Protein AF-A0A549T6X9-F1 (afdb_monomer_lite)

Sequence (68 aa):
MSPATTRKYRVCLHEWDVFETFVEAQSEEHAIKQAEALYNAQGTSAFDHFNGGDDGFTAELVDEEGGR

Foldseek 3Di:
DPPLDWFKKWKWADDVWIWIDIDTDSDPVRVVVVVVVCCVVPNSVRTDTDDDPDHDMDMDGCDVPDDD

Radius of gyration: 12.52 Å; chains: 1; bounding box: 28×25×34 Å

Secondary structure (DSSP, 8-state):
------EEEEEEEESSSEEEEEEEESSHHHHHHHHHHHHHHHGGGGSEEE--S--EEEEEE--SS---

Structure (mmCIF, N/CA/C/O backbone):
data_AF-A0A549T6X9-F1
#
_entry.id   AF-A0A549T6X9-F1
#
loop_
_atom_site.group_PDB
_atom_site.id
_atom_site.type_symbol
_atom_site.label_atom_id
_atom_site.label_alt_id
_atom_site.label_comp_id
_atom_site.label_asym_id
_atom_site.label_entity_id
_atom_site.label_seq_id
_atom_site.pdbx_PDB_ins_code
_atom_site.Cartn_x
_atom_site.Cartn_y
_atom_site.Cartn_z
_atom_site.occupancy
_atom_site.B_iso_or_equiv
_atom_site.auth_seq_id
_atom_site.auth_comp_id
_atom_site.auth_asym_id
_atom_site.auth_atom_id
_atom_site.pdbx_PDB_model_num
ATOM 1 N N . MET A 1 1 ? -13.885 -7.430 22.970 1.00 39.59 1 MET A N 1
ATOM 2 C CA . MET A 1 1 ? -13.083 -7.145 21.766 1.00 39.59 1 MET A CA 1
ATOM 3 C C . MET A 1 1 ? -14.033 -6.572 20.738 1.00 39.59 1 MET A C 1
ATOM 5 O O . MET A 1 1 ? -14.967 -7.268 20.364 1.00 39.59 1 MET A O 1
ATOM 9 N N . SER A 1 2 ? -13.882 -5.300 20.381 1.00 44.75 2 SER A N 1
ATOM 10 C CA . SER A 1 2 ? -14.647 -4.713 19.279 1.00 44.75 2 SER A CA 1
ATOM 11 C C . SER A 1 2 ? -14.121 -5.308 17.970 1.00 44.75 2 SER A C 1
ATOM 13 O O . SER A 1 2 ? -12.904 -5.487 17.873 1.00 44.75 2 SER A O 1
ATOM 15 N N . PRO A 1 3 ? -14.974 -5.648 16.987 1.00 54.00 3 PRO A N 1
ATOM 16 C CA . PRO A 1 3 ? -14.486 -5.978 15.656 1.00 54.00 3 PRO A CA 1
ATOM 17 C C . PRO A 1 3 ? -13.694 -4.765 15.183 1.00 54.00 3 PRO A C 1
ATOM 19 O O . PRO A 1 3 ? -14.199 -3.644 15.205 1.00 54.00 3 PRO A O 1
ATOM 22 N N . ALA A 1 4 ? -12.417 -4.963 14.887 1.00 61.66 4 ALA A N 1
ATOM 23 C CA . ALA A 1 4 ? -11.584 -3.878 14.420 1.00 61.66 4 ALA A CA 1
ATOM 24 C C . ALA A 1 4 ? -12.116 -3.463 13.047 1.00 61.66 4 ALA A C 1
ATOM 26 O O . ALA A 1 4 ? -11.988 -4.211 12.080 1.00 61.66 4 ALA A O 1
ATOM 27 N N . THR A 1 5 ? -12.808 -2.325 13.005 1.00 72.12 5 THR A N 1
ATOM 28 C CA . THR A 1 5 ? -13.413 -1.783 11.793 1.00 72.12 5 THR A CA 1
ATOM 29 C C . THR A 1 5 ? -12.303 -1.516 10.787 1.00 72.12 5 THR A C 1
ATOM 31 O O . THR A 1 5 ? -11.522 -0.581 10.960 1.00 72.12 5 THR A O 1
ATOM 34 N N . THR A 1 6 ? -12.201 -2.359 9.765 1.00 78.44 6 THR A N 1
ATOM 35 C CA . THR A 1 6 ? -11.334 -2.106 8.619 1.00 78.44 6 THR A CA 1
ATOM 36 C C . THR A 1 6 ? -11.925 -0.963 7.805 1.00 78.44 6 THR A C 1
ATOM 38 O O . THR A 1 6 ? -13.133 -0.910 7.576 1.00 78.44 6 THR A O 1
ATOM 41 N N . ARG A 1 7 ? -11.074 -0.019 7.413 1.00 83.12 7 ARG A N 1
ATOM 42 C CA . ARG A 1 7 ? -11.409 1.116 6.553 1.00 83.12 7 ARG A CA 1
ATOM 43 C C . ARG A 1 7 ? -10.533 1.064 5.310 1.00 83.12 7 ARG A C 1
ATOM 45 O O . ARG A 1 7 ? -9.430 0.515 5.359 1.00 83.12 7 ARG A O 1
ATOM 52 N N . LYS A 1 8 ? -11.024 1.621 4.206 1.00 84.00 8 LYS A N 1
ATOM 53 C CA . LYS A 1 8 ? -10.271 1.710 2.957 1.00 84.00 8 LYS A CA 1
ATOM 54 C C . LYS A 1 8 ? -9.374 2.946 2.996 1.00 84.00 8 LYS A C 1
ATOM 56 O O . LYS A 1 8 ? -9.843 4.060 3.218 1.00 84.00 8 LYS A O 1
ATOM 61 N N . TYR A 1 9 ? -8.087 2.736 2.780 1.00 84.12 9 TYR A N 1
ATOM 62 C CA . TYR A 1 9 ? -7.078 3.784 2.724 1.00 84.12 9 TYR A CA 1
ATOM 63 C C . TYR A 1 9 ? -6.504 3.844 1.317 1.00 84.12 9 TYR A C 1
ATOM 65 O O . TYR A 1 9 ? -6.191 2.804 0.733 1.00 84.12 9 TYR A O 1
ATOM 73 N N . ARG A 1 10 ? -6.357 5.058 0.788 1.00 84.62 10 ARG A N 1
ATOM 74 C CA . ARG A 1 10 ? -5.545 5.327 -0.398 1.00 84.62 10 ARG A CA 1
ATOM 75 C C . ARG A 1 10 ? -4.128 5.589 0.082 1.00 84.62 10 ARG A C 1
ATOM 77 O O . ARG A 1 10 ? -3.930 6.469 0.915 1.00 84.62 10 ARG A O 1
ATOM 84 N N . VAL A 1 11 ? -3.171 4.811 -0.405 1.00 83.19 11 VAL A N 1
ATOM 85 C CA . VAL A 1 11 ? -1.750 4.975 -0.098 1.00 83.19 11 VAL A CA 1
ATOM 86 C C . VAL A 1 11 ? -1.039 5.375 -1.377 1.00 83.19 11 VAL A C 1
ATOM 88 O O . VAL A 1 11 ? -1.042 4.617 -2.346 1.00 83.19 11 VAL A O 1
ATOM 91 N N . CYS A 1 12 ? -0.438 6.557 -1.360 1.00 80.31 12 CYS A N 1
ATOM 92 C CA . CYS A 1 12 ? 0.365 7.084 -2.449 1.00 80.31 12 CYS A CA 1
ATOM 93 C C . CYS A 1 12 ? 1.848 6.938 -2.093 1.00 80.31 12 CYS A C 1
ATOM 95 O O . CYS A 1 12 ? 2.297 7.419 -1.053 1.00 80.31 12 CYS A O 1
ATOM 97 N N . LEU A 1 13 ? 2.599 6.276 -2.964 1.00 76.25 13 LEU A N 1
ATOM 98 C CA . LEU A 1 13 ? 4.054 6.205 -3.008 1.00 76.25 13 LEU A CA 1
ATOM 99 C C . LEU A 1 13 ? 4.521 7.246 -4.024 1.00 76.25 13 LEU A C 1
ATOM 101 O O . LEU A 1 13 ? 4.287 7.069 -5.216 1.00 76.25 13 LEU A O 1
ATOM 105 N N . HIS A 1 14 ? 5.161 8.322 -3.579 1.00 67.56 14 HIS A N 1
ATOM 106 C CA . HIS A 1 14 ? 5.749 9.294 -4.491 1.00 67.56 14 HIS A CA 1
ATOM 107 C C . HIS A 1 14 ? 7.266 9.077 -4.536 1.00 67.56 14 HIS A C 1
ATOM 109 O O . HIS A 1 14 ? 7.981 9.328 -3.561 1.00 67.56 14 HIS A O 1
ATOM 115 N N . GLU A 1 15 ? 7.739 8.580 -5.676 1.00 69.88 15 GLU A N 1
ATOM 116 C CA . GLU A 1 15 ? 9.155 8.544 -6.040 1.00 69.88 15 GLU A CA 1
ATOM 117 C C . GLU A 1 15 ? 9.397 9.550 -7.182 1.00 69.88 15 GLU A C 1
ATOM 119 O O . GLU A 1 15 ? 8.964 10.690 -7.105 1.00 69.88 15 GLU A O 1
ATOM 124 N N . TRP A 1 16 ? 10.039 9.135 -8.279 1.00 61.84 16 TRP A N 1
ATOM 125 C CA . TRP A 1 16 ? 10.079 9.909 -9.531 1.00 61.84 16 TRP A CA 1
ATOM 126 C C . TRP A 1 16 ? 8.704 10.036 -10.203 1.00 61.84 16 TRP A C 1
ATOM 128 O O . TRP A 1 16 ? 8.509 10.865 -11.087 1.00 61.84 16 TRP A O 1
ATOM 138 N N . ASP A 1 17 ? 7.787 9.179 -9.772 1.00 61.81 17 ASP A N 1
ATOM 139 C CA . ASP A 1 17 ? 6.455 8.924 -10.275 1.00 61.81 17 ASP A CA 1
ATOM 140 C C . ASP A 1 17 ? 5.538 8.710 -9.057 1.00 61.81 17 ASP A C 1
ATOM 142 O O . ASP A 1 17 ? 5.999 8.197 -8.029 1.00 61.81 17 ASP A O 1
ATOM 146 N N . VAL A 1 18 ? 4.253 9.080 -9.146 1.00 73.0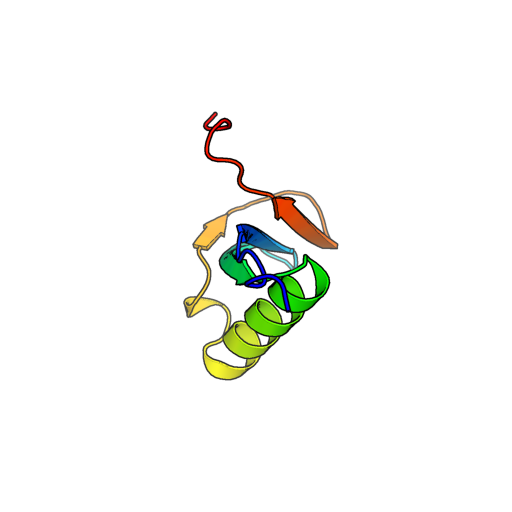6 18 VAL A N 1
ATOM 147 C CA . VAL A 1 18 ? 3.287 8.820 -8.066 1.00 73.06 18 VAL A CA 1
ATOM 148 C C . VAL A 1 18 ? 2.541 7.529 -8.361 1.00 73.06 18 VAL A C 1
ATOM 150 O O . VAL A 1 18 ? 1.876 7.390 -9.385 1.00 73.06 18 VAL A O 1
ATOM 153 N N . PHE A 1 19 ? 2.661 6.584 -7.441 1.00 74.69 19 PHE A N 1
ATOM 154 C CA . PHE A 1 19 ? 2.021 5.281 -7.472 1.00 74.69 19 PHE A CA 1
ATOM 155 C C . PHE A 1 19 ? 0.967 5.220 -6.374 1.00 74.69 19 PHE A C 1
ATOM 157 O O . PHE A 1 19 ? 1.294 5.371 -5.202 1.00 74.69 19 PHE A O 1
ATOM 164 N N . GLU A 1 20 ? -0.292 4.974 -6.714 1.00 81.50 20 GLU A N 1
ATOM 165 C CA . GLU A 1 20 ? -1.365 4.835 -5.731 1.00 81.50 20 GLU A CA 1
ATOM 166 C C . GLU A 1 20 ? -1.892 3.406 -5.642 1.00 81.50 20 GLU A C 1
ATOM 168 O O . GLU A 1 20 ? -1.953 2.665 -6.623 1.00 81.50 20 GLU A O 1
ATOM 173 N N . THR A 1 21 ? -2.289 3.003 -4.440 1.00 83.75 21 THR A N 1
ATOM 174 C CA . THR A 1 21 ? -3.014 1.755 -4.219 1.00 83.75 21 THR A CA 1
ATOM 175 C C . THR A 1 21 ? -4.053 1.932 -3.124 1.00 83.75 21 THR A C 1
ATOM 177 O O . THR A 1 21 ? -3.946 2.816 -2.270 1.00 83.75 21 THR A O 1
ATOM 180 N N . PHE A 1 22 ? -5.067 1.075 -3.131 1.00 84.88 22 PHE A N 1
ATOM 181 C CA . PHE A 1 22 ? -6.117 1.081 -2.124 1.00 84.88 22 PHE A CA 1
ATOM 182 C C . PHE A 1 22 ? -6.048 -0.195 -1.298 1.00 84.88 22 PHE A C 1
ATOM 184 O O . PHE A 1 22 ? -6.158 -1.296 -1.835 1.00 84.88 22 PHE A O 1
ATOM 191 N N . VAL A 1 23 ? -5.922 -0.046 0.017 1.00 85.38 23 VAL A N 1
ATOM 192 C CA . VAL A 1 23 ? -5.821 -1.171 0.954 1.00 85.38 23 VAL A CA 1
ATOM 193 C C . VAL A 1 23 ? -6.836 -1.033 2.078 1.00 85.38 23 VAL A C 1
ATOM 195 O O . VAL A 1 23 ? -7.154 0.068 2.527 1.00 85.38 23 VAL A O 1
ATOM 198 N N . GLU A 1 24 ? -7.346 -2.163 2.556 1.00 84.62 24 GLU A N 1
ATOM 199 C CA . GLU A 1 24 ? -8.205 -2.200 3.736 1.00 84.62 24 GLU A CA 1
ATOM 200 C C . GLU A 1 24 ? -7.353 -2.441 4.983 1.00 84.62 24 GLU A C 1
ATOM 202 O O . GLU A 1 24 ? -6.612 -3.422 5.091 1.00 84.62 24 GLU A O 1
ATOM 207 N N . ALA A 1 25 ? -7.433 -1.524 5.942 1.00 86.50 25 ALA A N 1
ATOM 208 C CA . ALA A 1 25 ? -6.611 -1.556 7.141 1.00 86.50 25 ALA A CA 1
ATOM 209 C C . ALA A 1 25 ? -7.366 -1.019 8.358 1.00 86.50 25 ALA A C 1
ATOM 211 O O . ALA A 1 25 ? -8.400 -0.369 8.249 1.00 86.50 25 ALA A O 1
ATOM 212 N N . GLN A 1 26 ? -6.844 -1.311 9.547 1.00 85.50 26 GLN A N 1
ATOM 213 C CA . GLN A 1 26 ? -7.408 -0.833 10.816 1.00 85.50 26 GLN A CA 1
ATOM 214 C C . GLN A 1 26 ? -6.843 0.534 11.227 1.00 85.50 26 GLN A C 1
ATOM 216 O O . GLN A 1 26 ? -7.376 1.184 12.124 1.00 85.50 26 GLN A O 1
ATOM 221 N N . SER A 1 27 ? -5.748 0.949 10.593 1.00 84.88 27 SER A N 1
ATOM 222 C CA . SER A 1 27 ? -5.062 2.217 10.809 1.00 84.88 27 SER A CA 1
ATOM 223 C C . SER A 1 27 ? -4.214 2.562 9.586 1.00 84.88 27 SER A C 1
ATOM 225 O O . SER A 1 27 ? -3.873 1.682 8.791 1.00 84.88 27 SER A O 1
ATOM 227 N N . GLU A 1 28 ? -3.821 3.829 9.482 1.00 81.38 28 GLU A N 1
ATOM 228 C CA . GLU A 1 28 ? -2.897 4.321 8.453 1.00 81.38 28 GLU A CA 1
ATOM 229 C C . GLU A 1 28 ? -1.558 3.572 8.485 1.00 81.38 28 GLU A C 1
ATOM 231 O O . GLU A 1 28 ? -1.065 3.140 7.450 1.00 81.38 28 GLU A O 1
ATOM 236 N N . GLU A 1 29 ? -1.003 3.312 9.674 1.00 85.25 29 GLU A N 1
ATOM 237 C CA . GLU A 1 29 ? 0.249 2.553 9.818 1.00 85.25 29 GLU A CA 1
ATOM 238 C C . GLU A 1 29 ? 0.130 1.131 9.238 1.00 85.25 29 GLU A C 1
ATOM 240 O O . GLU A 1 29 ? 1.042 0.637 8.573 1.00 85.25 29 GLU A O 1
ATOM 245 N N . HIS A 1 30 ? -1.010 0.467 9.457 1.00 85.38 30 HIS A N 1
ATOM 246 C CA . HIS A 1 30 ? -1.278 -0.845 8.867 1.00 85.38 30 HIS A CA 1
ATOM 247 C C . HIS A 1 30 ? -1.489 -0.768 7.349 1.00 85.38 30 HIS A C 1
ATOM 249 O O . HIS A 1 30 ? -1.127 -1.714 6.648 1.00 85.38 30 HIS A O 1
ATOM 255 N N . ALA A 1 31 ? -2.075 0.320 6.843 1.00 85.94 31 ALA A N 1
ATOM 256 C CA . ALA A 1 31 ? -2.241 0.551 5.410 1.00 85.94 31 ALA A CA 1
ATOM 257 C C . ALA A 1 31 ? -0.880 0.717 4.721 1.00 85.94 31 ALA A C 1
ATOM 259 O O . ALA A 1 31 ? -0.608 0.041 3.731 1.00 85.94 31 ALA A O 1
ATOM 260 N N . ILE A 1 32 ? 0.008 1.531 5.299 1.00 85.06 32 ILE A N 1
ATOM 261 C CA . ILE A 1 32 ? 1.361 1.765 4.779 1.00 85.06 32 ILE A CA 1
ATOM 262 C C . ILE A 1 32 ? 2.157 0.457 4.742 1.00 85.06 32 ILE A C 1
ATOM 264 O O . ILE A 1 32 ? 2.679 0.099 3.693 1.00 85.06 32 ILE A O 1
ATOM 268 N N . LYS A 1 33 ? 2.172 -0.324 5.832 1.00 86.94 33 LYS A N 1
ATOM 269 C CA . LYS A 1 33 ? 2.874 -1.624 5.865 1.00 86.94 33 LYS A CA 1
ATOM 270 C C . LYS A 1 33 ? 2.358 -2.613 4.815 1.00 86.94 33 LYS A C 1
ATOM 272 O O . LYS A 1 33 ? 3.140 -3.379 4.255 1.00 86.94 33 LYS A O 1
ATOM 277 N N . GLN A 1 34 ? 1.049 -2.622 4.551 1.00 86.81 34 GLN A N 1
ATOM 278 C CA . GLN A 1 34 ? 0.474 -3.458 3.493 1.00 86.81 34 GLN A CA 1
ATOM 279 C C . GLN A 1 34 ? 0.889 -2.976 2.101 1.00 86.81 34 GLN A C 1
ATOM 281 O O . GLN A 1 34 ? 1.273 -3.800 1.272 1.00 86.81 34 GLN A O 1
ATOM 286 N N . ALA A 1 35 ? 0.866 -1.664 1.858 1.00 85.19 35 ALA A N 1
ATOM 287 C CA . ALA A 1 35 ? 1.330 -1.082 0.604 1.00 85.19 35 ALA A CA 1
ATOM 288 C C . ALA A 1 35 ? 2.830 -1.350 0.371 1.00 85.19 35 ALA A C 1
ATOM 290 O O . ALA A 1 35 ? 3.209 -1.794 -0.709 1.00 85.19 35 ALA A O 1
ATOM 291 N N . GLU A 1 36 ? 3.681 -1.202 1.391 1.00 84.19 36 GLU A N 1
ATOM 292 C CA . GLU A 1 36 ? 5.108 -1.549 1.317 1.00 84.19 36 GLU A CA 1
ATOM 293 C C . GLU A 1 36 ? 5.327 -3.035 1.002 1.00 84.19 36 GLU A C 1
ATOM 295 O O . GLU A 1 36 ? 6.195 -3.387 0.202 1.00 84.19 36 GLU A O 1
ATOM 300 N N . ALA A 1 37 ? 4.548 -3.933 1.611 1.00 86.56 37 ALA A N 1
ATOM 301 C CA . ALA A 1 37 ? 4.636 -5.362 1.324 1.00 86.56 37 ALA A CA 1
ATOM 302 C C . ALA A 1 37 ? 4.211 -5.685 -0.119 1.00 86.56 37 A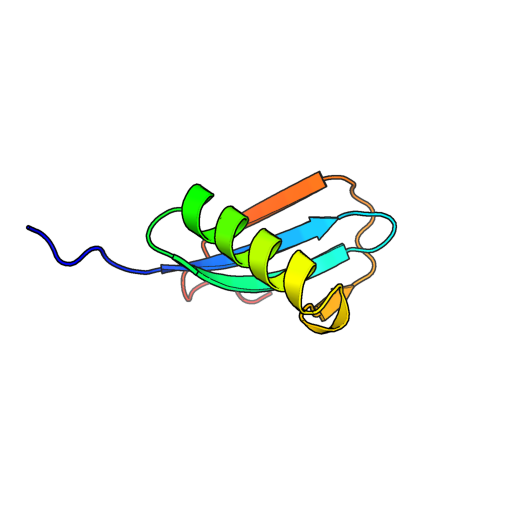LA A C 1
ATOM 304 O O . ALA A 1 37 ? 4.865 -6.492 -0.782 1.00 86.56 37 ALA A O 1
ATOM 305 N N . LEU A 1 38 ? 3.154 -5.036 -0.622 1.00 84.44 38 LEU A N 1
ATOM 306 C CA . LEU A 1 38 ? 2.702 -5.162 -2.011 1.00 84.44 38 LEU A CA 1
ATOM 307 C C . LEU A 1 38 ? 3.768 -4.671 -2.992 1.00 84.44 38 LEU A C 1
ATOM 309 O O . LEU A 1 38 ? 4.082 -5.378 -3.949 1.00 84.44 38 LEU A O 1
ATOM 313 N N . TYR A 1 39 ? 4.377 -3.520 -2.711 1.00 80.88 39 TYR A N 1
ATOM 314 C CA . TYR A 1 39 ? 5.474 -2.979 -3.505 1.00 80.88 39 TYR A CA 1
ATOM 315 C C . TYR A 1 39 ? 6.688 -3.915 -3.515 1.00 80.88 39 TYR A C 1
ATOM 317 O O . TYR A 1 39 ? 7.205 -4.242 -4.577 1.00 80.88 39 TYR A O 1
ATOM 325 N N . ASN A 1 40 ? 7.108 -4.439 -2.362 1.00 80.44 40 ASN A N 1
ATOM 326 C CA . ASN A 1 40 ? 8.229 -5.384 -2.307 1.00 80.44 40 ASN A CA 1
ATOM 327 C C . ASN A 1 40 ? 7.936 -6.715 -3.023 1.00 80.44 40 ASN A C 1
ATOM 329 O O . ASN A 1 40 ? 8.858 -7.367 -3.510 1.00 80.44 40 ASN A O 1
ATOM 333 N N . ALA A 1 41 ? 6.670 -7.139 -3.078 1.00 83.81 41 ALA A N 1
ATOM 334 C CA . ALA A 1 41 ? 6.275 -8.399 -3.704 1.00 83.81 41 ALA A CA 1
ATOM 335 C C . ALA A 1 41 ? 6.066 -8.294 -5.225 1.00 83.81 41 ALA A C 1
ATOM 337 O O . ALA A 1 41 ? 6.405 -9.228 -5.950 1.00 83.81 41 ALA A O 1
ATOM 338 N N . GLN A 1 42 ? 5.471 -7.197 -5.703 1.00 80.75 42 GLN A N 1
ATOM 339 C CA . GLN A 1 42 ? 4.989 -7.049 -7.088 1.00 80.75 42 GLN A CA 1
ATOM 340 C C . GLN A 1 42 ? 5.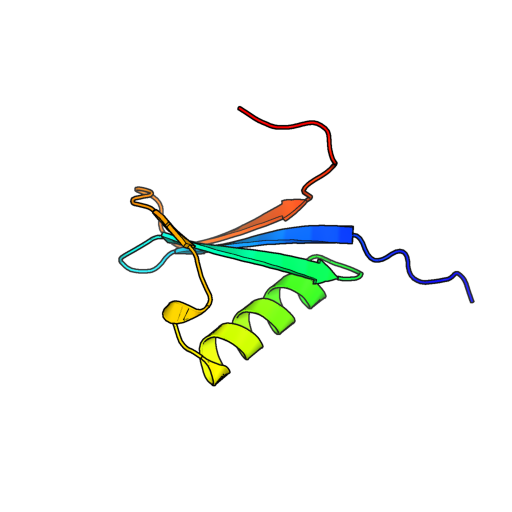576 -5.826 -7.814 1.00 80.75 42 GLN A C 1
ATOM 342 O O . GLN A 1 42 ? 5.384 -5.659 -9.021 1.00 80.75 42 GLN A O 1
ATOM 347 N N . GLY A 1 43 ? 6.311 -4.972 -7.104 1.00 76.19 43 GLY A N 1
ATOM 348 C CA . GLY A 1 43 ? 6.806 -3.698 -7.612 1.00 76.19 43 GLY A CA 1
ATOM 349 C C . GLY A 1 43 ? 5.684 -2.699 -7.900 1.00 76.19 43 GLY A C 1
ATOM 350 O O . GLY A 1 43 ? 4.537 -2.859 -7.480 1.00 76.19 43 GLY A O 1
ATOM 351 N N . THR A 1 44 ? 6.016 -1.681 -8.688 1.00 73.69 44 THR A N 1
ATOM 352 C CA . THR A 1 44 ? 5.103 -0.611 -9.126 1.00 73.69 44 THR A CA 1
ATOM 353 C C . THR A 1 44 ? 3.928 -1.098 -9.976 1.00 73.69 44 THR A C 1
ATOM 355 O O . THR A 1 44 ? 2.958 -0.372 -10.142 1.00 73.69 44 THR A O 1
ATOM 358 N N . SER A 1 45 ? 3.964 -2.336 -10.483 1.00 71.81 45 SER A N 1
ATOM 359 C CA . SER A 1 45 ? 2.873 -2.915 -11.283 1.00 71.81 45 SER A CA 1
ATOM 360 C C . SER A 1 45 ? 1.572 -3.150 -10.502 1.00 71.81 45 SER A C 1
ATOM 362 O O . SER A 1 45 ? 0.516 -3.305 -11.111 1.00 71.81 45 SER A O 1
ATOM 364 N N . ALA A 1 46 ? 1.640 -3.163 -9.166 1.00 66.62 46 ALA A N 1
ATOM 365 C CA . ALA A 1 46 ? 0.481 -3.275 -8.279 1.00 66.62 46 ALA A CA 1
ATOM 366 C C . ALA A 1 46 ? -0.169 -1.918 -7.937 1.00 66.62 46 ALA A C 1
ATOM 368 O O . ALA A 1 46 ? -1.075 -1.866 -7.101 1.00 66.62 46 ALA A O 1
ATOM 369 N N . PHE A 1 47 ? 0.313 -0.833 -8.545 1.00 67.75 47 PHE A N 1
ATOM 370 C CA . PHE A 1 47 ? -0.093 0.534 -8.256 1.00 67.75 47 PHE A CA 1
ATOM 371 C C . PHE A 1 47 ? -0.529 1.240 -9.538 1.00 67.75 47 PHE A C 1
ATOM 373 O O . PHE A 1 47 ? 0.049 1.024 -10.604 1.00 67.75 47 PHE A O 1
ATOM 380 N N . ASP A 1 48 ? -1.525 2.112 -9.420 1.00 68.81 48 ASP A N 1
ATOM 381 C CA . ASP A 1 48 ? -1.900 3.015 -10.500 1.00 68.81 48 ASP A CA 1
ATOM 382 C C . ASP A 1 48 ? -0.904 4.178 -10.553 1.00 68.81 48 ASP A C 1
ATOM 384 O O . ASP A 1 48 ? -0.529 4.751 -9.531 1.00 68.81 48 ASP A O 1
ATOM 388 N N . HIS A 1 49 ? -0.430 4.497 -11.754 1.00 60.88 49 HIS A N 1
ATOM 389 C CA . HIS A 1 49 ? 0.601 5.507 -11.988 1.00 60.88 49 HIS A CA 1
ATOM 390 C C . HIS A 1 49 ? -0.029 6.835 -12.410 1.00 60.88 49 HIS A C 1
ATOM 392 O O . HIS A 1 49 ? -0.760 6.893 -13.400 1.00 60.88 49 HIS A O 1
ATOM 398 N N . PHE A 1 50 ? 0.283 7.910 -11.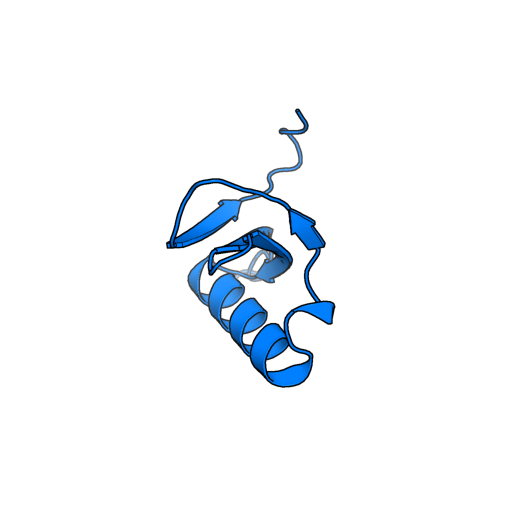689 1.00 60.25 50 PHE A N 1
ATOM 399 C CA . PHE A 1 50 ? -0.072 9.275 -12.064 1.00 60.25 50 PHE A CA 1
ATOM 400 C C . PHE A 1 50 ? 1.132 10.216 -11.932 1.00 60.25 50 PHE A C 1
ATOM 402 O O . PHE A 1 50 ? 1.976 10.087 -11.051 1.00 60.25 50 PHE A O 1
ATOM 409 N N . ASN A 1 51 ? 1.196 11.221 -12.808 1.00 52.50 51 ASN A N 1
ATOM 410 C CA . ASN A 1 51 ? 2.145 12.325 -12.669 1.00 52.50 51 ASN A CA 1
ATOM 411 C C . ASN A 1 51 ? 1.634 13.296 -11.593 1.00 52.50 51 ASN A C 1
ATOM 413 O O . ASN A 1 51 ? 0.768 14.126 -11.877 1.00 52.50 51 ASN A O 1
ATOM 417 N N . GLY A 1 52 ? 2.159 13.200 -10.372 1.00 53.31 52 GLY A N 1
ATOM 418 C CA . GLY A 1 52 ? 1.933 14.164 -9.292 1.00 53.31 52 GLY A CA 1
ATOM 419 C C . GLY A 1 52 ? 3.250 14.837 -8.913 1.00 53.31 52 GLY A C 1
ATOM 420 O O . GLY A 1 52 ? 4.226 14.158 -8.630 1.00 53.31 52 GLY A O 1
ATOM 421 N N . GLY A 1 53 ? 3.303 16.168 -8.958 1.00 48.53 53 GLY A N 1
ATOM 422 C CA . GLY A 1 53 ? 4.534 16.953 -8.780 1.00 48.53 53 GLY A CA 1
ATOM 423 C C . GLY A 1 53 ? 5.013 17.129 -7.334 1.00 48.53 53 GLY A C 1
ATOM 424 O O . GLY A 1 53 ? 5.595 18.169 -7.044 1.00 48.53 53 GLY A O 1
ATOM 425 N N . ASP A 1 54 ? 4.749 16.168 -6.449 1.00 51.84 54 ASP A N 1
ATOM 426 C CA . ASP A 1 54 ? 5.129 16.210 -5.030 1.00 51.84 54 ASP A CA 1
ATOM 427 C C . ASP A 1 54 ? 5.883 14.928 -4.640 1.00 51.84 54 ASP A C 1
ATOM 429 O O . ASP A 1 54 ? 5.487 13.849 -5.071 1.00 51.84 54 ASP A O 1
ATOM 433 N N . ASP A 1 55 ? 6.917 15.045 -3.797 1.00 51.97 55 ASP A N 1
ATOM 434 C CA . ASP A 1 55 ? 7.719 13.931 -3.255 1.00 51.97 55 ASP A CA 1
ATOM 435 C C . ASP A 1 55 ? 7.220 13.519 -1.844 1.00 51.97 55 ASP A C 1
ATOM 437 O O . ASP A 1 55 ? 6.959 14.383 -1.003 1.00 51.97 55 ASP A O 1
ATOM 441 N N . GLY A 1 56 ? 7.143 12.215 -1.524 1.00 59.84 56 GLY A N 1
ATOM 442 C CA . GLY A 1 56 ? 6.714 11.692 -0.211 1.00 59.84 56 GLY A CA 1
ATOM 443 C C . GLY A 1 56 ? 5.722 10.513 -0.235 1.00 59.84 56 GLY A C 1
ATOM 444 O O . GLY A 1 56 ? 5.352 10.001 -1.278 1.00 59.84 56 GLY A O 1
ATOM 445 N N . PHE A 1 57 ? 5.269 10.051 0.934 1.00 55.59 57 PHE A N 1
ATOM 446 C CA . PHE A 1 57 ? 4.128 9.129 1.029 1.00 55.59 57 PHE A CA 1
ATOM 447 C C . PHE A 1 57 ? 2.957 9.851 1.676 1.00 55.59 57 PHE A C 1
ATOM 449 O O . PHE A 1 57 ? 3.110 10.427 2.754 1.00 55.59 57 PHE A O 1
ATOM 456 N N . THR A 1 58 ? 1.786 9.790 1.050 1.00 62.94 58 THR A N 1
ATOM 457 C CA . THR A 1 58 ? 0.546 10.316 1.626 1.00 62.94 58 THR A CA 1
ATOM 458 C C . THR A 1 58 ? -0.463 9.186 1.764 1.00 62.94 58 THR A C 1
ATOM 460 O O . THR A 1 58 ? -0.596 8.332 0.888 1.00 62.94 58 THR A O 1
ATOM 463 N N . ALA A 1 59 ? -1.134 9.135 2.912 1.00 57.88 59 ALA A N 1
ATOM 464 C CA . ALA A 1 59 ? -2.228 8.211 3.153 1.00 57.88 59 ALA A CA 1
ATOM 465 C C . ALA A 1 59 ? -3.472 9.033 3.471 1.00 57.88 59 ALA A C 1
ATOM 467 O O . ALA A 1 59 ? -3.472 9.814 4.420 1.00 57.88 59 ALA A O 1
ATOM 468 N N . GLU A 1 60 ? -4.519 8.862 2.673 1.00 71.94 60 GLU A N 1
ATOM 469 C CA . GLU A 1 60 ? -5.795 9.541 2.877 1.00 71.94 60 GLU A CA 1
ATOM 470 C C . GLU A 1 60 ? -6.880 8.494 3.128 1.00 71.94 60 GLU A C 1
ATOM 472 O O . GLU A 1 60 ? -6.976 7.472 2.434 1.00 71.94 60 GLU A O 1
ATOM 477 N N . LEU A 1 61 ? -7.689 8.731 4.162 1.00 70.31 61 LEU A N 1
ATOM 478 C CA . LEU A 1 61 ? -8.869 7.920 4.416 1.00 70.31 61 LEU A CA 1
ATOM 479 C C . LEU A 1 61 ? -9.871 8.176 3.291 1.00 70.31 61 LEU A C 1
ATOM 481 O O . LEU A 1 61 ? -10.320 9.304 3.096 1.00 70.31 61 LEU A O 1
ATOM 485 N N . VAL A 1 62 ? -10.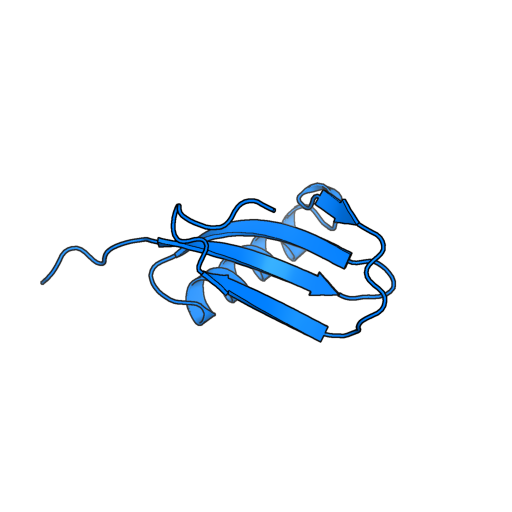241 7.117 2.577 1.00 69.94 62 VAL A N 1
ATOM 486 C CA . VAL A 1 62 ? -11.290 7.190 1.563 1.00 69.94 62 VAL A CA 1
ATOM 487 C C . VAL A 1 62 ? -12.600 6.906 2.279 1.00 69.94 62 VAL A C 1
ATOM 489 O O . VAL A 1 62 ? -13.089 5.777 2.275 1.00 69.94 62 VAL A O 1
ATOM 492 N N . ASP A 1 63 ? -13.145 7.915 2.956 1.00 55.00 63 ASP A N 1
ATOM 493 C CA . ASP A 1 63 ? -14.574 7.885 3.254 1.00 55.00 63 ASP A CA 1
ATOM 494 C C . ASP A 1 63 ? -15.312 7.947 1.908 1.00 55.00 63 ASP A C 1
ATOM 496 O O . ASP A 1 63 ? -14.877 8.633 0.982 1.00 55.00 63 ASP A O 1
ATOM 500 N N . GLU A 1 64 ? -16.409 7.203 1.760 1.00 55.81 64 GLU A N 1
ATOM 501 C CA . GLU A 1 64 ? -17.189 7.075 0.512 1.00 55.81 64 GLU A CA 1
ATOM 502 C C . GLU A 1 64 ? -17.799 8.406 -0.010 1.00 55.81 64 GLU A C 1
ATOM 504 O O . GLU A 1 64 ? -18.617 8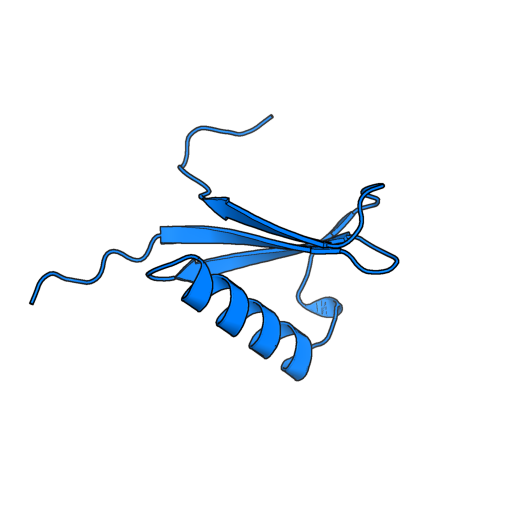.407 -0.928 1.00 55.81 64 GLU A O 1
ATOM 509 N N . GLU A 1 65 ? -17.380 9.559 0.512 1.00 50.47 65 GLU A N 1
ATOM 510 C CA . GLU A 1 65 ? -17.819 10.902 0.142 1.00 50.47 65 GLU A CA 1
ATOM 511 C C . GLU A 1 65 ? -16.628 11.781 -0.270 1.00 50.47 65 GLU A C 1
ATOM 513 O O . GLU A 1 65 ? -16.182 12.647 0.478 1.00 50.47 65 GLU A O 1
ATOM 518 N N . GLY A 1 66 ? -16.092 11.598 -1.479 1.00 41.62 66 GLY A N 1
ATOM 519 C CA . GLY A 1 66 ? -14.996 12.474 -1.906 1.00 41.62 66 GLY A CA 1
ATOM 520 C C . GLY A 1 66 ? -14.472 12.325 -3.322 1.00 41.62 66 GLY A C 1
ATOM 521 O O . GLY A 1 66 ? -13.311 12.629 -3.558 1.00 41.62 66 GLY A O 1
ATOM 522 N N . GLY A 1 67 ? -15.288 11.868 -4.272 1.00 42.78 67 GLY A N 1
ATOM 523 C CA . GLY A 1 67 ? -14.919 11.940 -5.683 1.00 42.78 67 GLY A CA 1
ATOM 524 C C . GLY A 1 67 ? -14.917 13.387 -6.176 1.00 42.78 67 GLY A C 1
ATOM 525 O O . GLY A 1 67 ? -15.980 14.011 -6.241 1.00 42.78 67 GLY A O 1
ATOM 526 N N . ARG A 1 68 ? -13.748 13.899 -6.564 1.00 38.66 68 ARG A N 1
ATOM 527 C CA . ARG A 1 68 ? -13.612 14.939 -7.588 1.00 38.66 68 ARG A CA 1
ATOM 528 C C . ARG A 1 68 ? -12.297 14.816 -8.330 1.00 38.66 68 ARG A C 1
ATOM 530 O O . ARG A 1 68 ? -11.267 14.650 -7.650 1.00 38.66 68 ARG A O 1
#

Organism: Methylosinus sporium (NCBI:txid428)

pLDDT: mean 70.76, std 14.26, range [38.66, 86.94]